Protein AF-A0A0A9X549-F1 (afdb_monomer_lite)

Secondary structure (DSSP, 8-state):
--TTS-----------TT--S-TTHHHHHHHHHHHHHHHHSS--SEEEEEEES--GGGHHHHIIIIIHHHHHHHHHH-TT---EEEEEEE--S-S----EEETTEEEPPPTTEEE-SSSS-TTS---EEE-S--SS--

Sequence (138 aa):
MNQSLTRWYSTIYRQSEGTELISGLETAVQRCLNNYFEVTGTYPNQLIIFRDGLGDGQLETCKEFEVKQIVRACMKVDLDYKPNRLFVVVQKRIQTRLFFENKDGLINPPPGSIMDHSITRRDKFDFFLVSKTFDRGL

pLDDT: mean 87.32, std 8.6, range [46.72, 95.69]

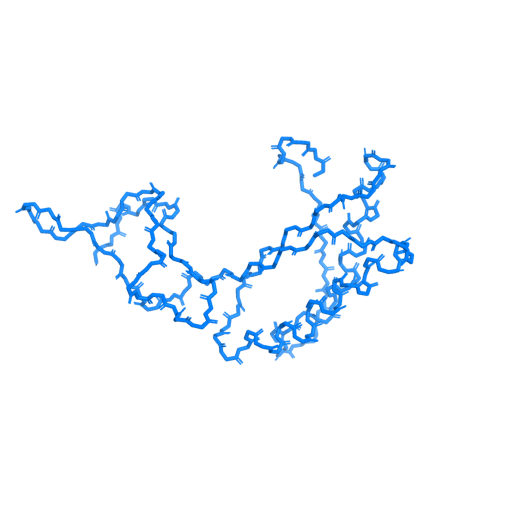Structure (mmCIF, N/CA/C/O backbone):
data_AF-A0A0A9X549-F1
#
_entry.id   AF-A0A0A9X549-F1
#
loop_
_atom_site.group_PDB
_atom_site.id
_atom_site.type_symbol
_atom_site.label_atom_id
_atom_site.label_alt_id
_atom_site.label_comp_id
_atom_site.label_asym_id
_atom_site.label_entity_id
_atom_site.label_seq_id
_atom_site.pdbx_PDB_ins_code
_atom_site.Cartn_x
_atom_site.Cartn_y
_atom_site.Cartn_z
_atom_site.occupancy
_atom_site.B_iso_or_equiv
_atom_site.auth_seq_id
_atom_site.auth_comp_id
_atom_site.auth_asym_id
_atom_site.auth_atom_id
_atom_site.pdbx_PDB_model_num
ATOM 1 N N . MET A 1 1 ? -9.704 12.331 1.653 1.00 66.50 1 MET A N 1
ATOM 2 C CA . MET A 1 1 ? -10.884 12.776 2.441 1.00 66.50 1 MET A CA 1
ATOM 3 C C . MET A 1 1 ? -12.003 13.388 1.595 1.00 66.50 1 MET A C 1
ATOM 5 O O . MET A 1 1 ? -12.992 13.852 2.138 1.00 66.50 1 MET A O 1
ATOM 9 N N . ASN A 1 2 ? -11.876 13.402 0.270 1.00 79.12 2 ASN A N 1
ATOM 10 C CA . ASN A 1 2 ? -12.873 13.916 -0.663 1.00 79.12 2 ASN A CA 1
ATOM 11 C C . ASN A 1 2 ? -12.832 13.072 -1.942 1.00 79.12 2 ASN A C 1
ATOM 13 O O . ASN A 1 2 ? -11.799 12.470 -2.237 1.00 79.12 2 ASN A O 1
ATOM 17 N N . GLN A 1 3 ? -13.931 13.035 -2.698 1.00 78.62 3 GLN A N 1
ATOM 18 C CA . GLN A 1 3 ? -14.049 12.187 -3.894 1.00 78.62 3 GLN A CA 1
ATOM 19 C C . GLN A 1 3 ? -13.006 12.510 -4.975 1.00 78.62 3 GLN A C 1
ATOM 21 O O . GLN A 1 3 ? -12.572 11.614 -5.686 1.00 78.62 3 GLN A O 1
ATOM 26 N N . SER A 1 4 ? -12.542 13.761 -5.057 1.00 87.12 4 SER A N 1
ATOM 27 C CA . SER A 1 4 ? -11.503 14.174 -6.008 1.00 87.12 4 SER A CA 1
ATOM 28 C C . SER A 1 4 ? -10.080 13.756 -5.613 1.00 87.12 4 SER A C 1
ATOM 30 O O . SER A 1 4 ? -9.144 14.079 -6.336 1.00 87.12 4 SER A O 1
ATOM 32 N N . LEU A 1 5 ? -9.889 13.093 -4.463 1.00 86.62 5 LEU A N 1
ATOM 33 C CA . LEU A 1 5 ? -8.585 12.627 -3.962 1.00 86.62 5 LEU A CA 1
ATOM 34 C C . LEU A 1 5 ? -7.520 13.736 -3.831 1.00 86.62 5 LEU A C 1
ATOM 36 O O . LEU A 1 5 ? -6.323 13.486 -3.942 1.00 86.62 5 LEU A O 1
ATOM 40 N N . THR A 1 6 ? -7.943 14.972 -3.554 1.00 89.94 6 THR A N 1
ATOM 41 C CA . THR A 1 6 ? -7.037 16.130 -3.428 1.00 89.94 6 THR A CA 1
ATOM 42 C C . THR A 1 6 ? -6.701 16.501 -1.981 1.00 89.94 6 THR A C 1
ATOM 44 O O . THR A 1 6 ? -5.808 17.314 -1.755 1.00 89.94 6 THR A O 1
ATOM 47 N N . ARG A 1 7 ? -7.391 15.924 -0.985 1.00 89.12 7 ARG A N 1
ATOM 48 C CA . ARG A 1 7 ? -7.165 16.194 0.447 1.00 89.12 7 ARG A CA 1
ATOM 49 C C . ARG A 1 7 ? -6.717 14.947 1.200 1.00 89.12 7 ARG A C 1
ATOM 51 O O . ARG A 1 7 ? -7.403 13.917 1.169 1.00 89.12 7 ARG A O 1
ATOM 58 N N . TRP A 1 8 ? -5.641 15.100 1.967 1.00 91.62 8 TRP A N 1
ATOM 59 C CA . TRP A 1 8 ? -4.966 14.024 2.689 1.00 91.62 8 TRP A CA 1
ATOM 60 C C . TRP A 1 8 ? -4.956 14.290 4.194 1.00 91.62 8 TRP A C 1
ATOM 62 O O . TRP A 1 8 ? -4.742 15.421 4.626 1.00 91.62 8 TRP A O 1
ATOM 72 N N . TYR A 1 9 ? -5.182 13.237 4.975 1.00 93.00 9 TYR A N 1
ATOM 73 C CA . TYR A 1 9 ? -4.878 13.208 6.402 1.00 93.00 9 TYR A CA 1
ATOM 74 C C . TYR A 1 9 ? -3.516 12.536 6.578 1.00 93.00 9 TYR A C 1
ATOM 76 O O . TYR A 1 9 ? -3.229 11.549 5.899 1.00 93.00 9 TYR A O 1
ATOM 84 N N . SER A 1 10 ? -2.679 13.073 7.463 1.00 93.00 10 SER A N 1
ATOM 85 C CA . SER A 1 10 ? -1.354 12.528 7.751 1.00 93.00 10 SER A CA 1
ATOM 86 C C . SER A 1 10 ? -1.221 12.257 9.240 1.00 93.00 10 SER A C 1
ATOM 88 O O . SER A 1 10 ? -1.668 13.045 10.073 1.00 93.00 10 SER A O 1
ATOM 90 N N . THR A 1 11 ? -0.592 11.137 9.576 1.00 90.88 11 THR A N 1
ATOM 91 C CA . THR A 1 11 ? -0.277 10.769 10.951 1.00 90.88 11 THR A CA 1
ATOM 92 C C . THR A 1 11 ? 1.122 10.180 11.003 1.00 90.88 11 THR A C 1
ATOM 94 O O . THR A 1 11 ? 1.580 9.546 10.053 1.00 90.88 11 THR A O 1
ATOM 97 N N . ILE A 1 12 ? 1.810 10.418 12.115 1.00 87.75 12 ILE A N 1
ATOM 98 C CA . ILE A 1 12 ? 3.176 9.960 12.344 1.00 87.75 12 ILE A CA 1
ATOM 99 C C . ILE A 1 12 ? 3.152 9.048 13.561 1.00 87.75 12 ILE A C 1
ATOM 101 O O . ILE A 1 12 ? 2.499 9.337 14.568 1.00 87.75 12 ILE A O 1
ATOM 105 N N . TYR A 1 13 ? 3.883 7.946 13.461 1.00 83.06 13 TYR A N 1
ATOM 106 C CA . TYR A 1 13 ? 4.127 7.042 14.567 1.00 83.06 13 TYR A CA 1
ATOM 107 C C . TYR A 1 13 ? 5.631 6.888 14.754 1.00 83.06 13 TYR A C 1
ATOM 109 O O . TYR A 1 13 ? 6.358 6.636 13.795 1.00 83.06 13 TYR A O 1
ATOM 117 N N . ARG A 1 14 ? 6.102 7.063 15.989 1.00 83.25 14 ARG A N 1
ATOM 118 C CA . ARG A 1 14 ? 7.512 6.872 16.321 1.00 83.25 14 ARG A CA 1
ATOM 119 C C . ARG A 1 14 ? 7.744 5.399 16.630 1.00 83.25 14 ARG A C 1
ATOM 121 O O . ARG A 1 14 ? 7.096 4.852 17.515 1.00 83.25 14 ARG A O 1
ATOM 128 N N . GLN A 1 15 ? 8.676 4.787 15.913 1.00 80.94 15 GLN A N 1
ATOM 129 C CA . GLN A 1 15 ? 9.081 3.399 16.117 1.00 80.94 15 GLN A CA 1
ATOM 130 C C . GLN A 1 15 ? 10.508 3.308 16.663 1.00 80.94 15 GLN A C 1
ATOM 132 O O . GLN A 1 15 ? 11.279 4.266 16.568 1.00 80.94 15 GLN A O 1
ATOM 137 N N . SER A 1 16 ? 10.834 2.154 17.239 1.00 77.69 16 SER A N 1
ATOM 138 C CA . SER A 1 16 ? 12.177 1.805 17.703 1.00 77.69 16 SER A CA 1
ATOM 139 C C . SER A 1 16 ? 13.159 1.735 16.529 1.00 77.69 16 SER A C 1
ATOM 141 O O . SER A 1 16 ? 12.790 1.315 15.429 1.00 77.69 16 SER A O 1
ATOM 143 N N . GLU A 1 17 ? 14.416 2.118 16.752 1.00 76.62 17 GLU A N 1
ATOM 144 C CA . GLU A 1 17 ? 15.458 2.043 15.720 1.00 76.62 17 GLU A CA 1
ATOM 145 C C . GLU A 1 17 ? 15.656 0.603 15.209 1.00 76.62 17 GLU A C 1
ATOM 147 O O . GLU A 1 17 ? 15.495 -0.364 15.953 1.00 76.62 17 GLU A O 1
ATOM 152 N N . GLY A 1 18 ? 15.979 0.458 13.918 1.00 68.06 18 GLY A N 1
ATOM 153 C CA . GLY A 1 18 ? 16.323 -0.832 13.302 1.00 68.06 18 GLY A CA 1
ATOM 154 C C . GLY A 1 18 ? 15.154 -1.737 12.887 1.00 68.06 18 GLY A C 1
ATOM 155 O O . GLY A 1 18 ? 15.400 -2.840 12.410 1.00 68.06 18 GLY A O 1
ATOM 156 N N . THR A 1 19 ? 13.894 -1.304 13.024 1.00 68.38 19 THR A N 1
ATOM 157 C CA . THR A 1 19 ? 12.727 -2.078 12.551 1.00 68.38 19 THR A CA 1
ATOM 158 C C . THR A 1 19 ? 12.166 -1.530 11.237 1.00 68.38 19 THR A C 1
ATOM 160 O O . THR A 1 19 ? 11.700 -0.398 11.173 1.00 68.38 19 THR A O 1
ATOM 163 N N . GLU A 1 20 ? 12.198 -2.332 10.168 1.00 68.50 20 GLU A N 1
ATOM 164 C CA . GLU A 1 20 ? 11.634 -1.955 8.854 1.00 68.50 20 GLU A CA 1
ATOM 165 C C . GLU A 1 20 ? 10.113 -2.187 8.760 1.00 68.50 20 GLU A C 1
ATOM 167 O O . GLU A 1 20 ? 9.435 -1.563 7.938 1.00 68.50 20 GLU A O 1
ATOM 172 N N . LEU A 1 21 ? 9.567 -3.051 9.626 1.00 74.75 21 LEU A N 1
ATOM 173 C CA . LEU A 1 21 ? 8.130 -3.301 9.759 1.00 74.75 21 LEU A CA 1
ATOM 174 C C . LEU A 1 21 ? 7.472 -2.248 10.645 1.00 74.75 21 LEU A C 1
ATOM 176 O O . LEU A 1 21 ? 7.923 -1.984 11.761 1.00 74.75 21 LEU A O 1
ATOM 180 N N . ILE A 1 22 ? 6.347 -1.711 10.182 1.00 78.00 22 ILE A N 1
ATOM 181 C CA . ILE A 1 22 ? 5.625 -0.671 10.912 1.00 78.00 22 ILE A CA 1
ATOM 182 C C . ILE A 1 22 ? 4.832 -1.317 12.055 1.00 78.00 22 ILE A C 1
ATOM 184 O O . ILE A 1 22 ? 3.836 -2.000 11.825 1.00 78.00 22 ILE A O 1
ATOM 188 N N . SER A 1 23 ? 5.240 -1.079 13.301 1.00 77.88 23 SER A N 1
ATOM 189 C CA . SER A 1 23 ? 4.543 -1.571 14.506 1.00 77.88 23 SER A CA 1
ATOM 190 C C . SER A 1 23 ? 3.361 -0.701 14.947 1.00 77.88 23 SER A C 1
ATOM 192 O O . SER A 1 23 ? 2.519 -1.147 15.721 1.00 77.88 23 SER A O 1
ATOM 194 N N . GLY A 1 24 ? 3.282 0.539 14.458 1.00 84.44 24 GLY A N 1
ATOM 195 C CA . GLY A 1 24 ? 2.198 1.478 14.761 1.00 84.44 24 GLY A CA 1
ATOM 196 C C . GLY A 1 24 ? 1.130 1.591 13.681 1.00 84.44 24 GLY A C 1
ATOM 197 O O . GLY A 1 24 ? 0.344 2.542 13.709 1.00 84.44 24 GLY A O 1
ATOM 198 N N . LEU A 1 25 ? 1.115 0.674 12.709 1.00 89.38 25 LEU A N 1
ATOM 199 C CA . LEU A 1 25 ? 0.234 0.774 11.549 1.00 89.38 25 LEU A CA 1
ATOM 200 C C . LEU A 1 25 ? -1.231 0.659 11.965 1.00 89.38 25 LEU A C 1
ATOM 202 O O . LEU A 1 25 ? -2.069 1.389 11.446 1.00 89.38 25 LEU A O 1
ATOM 206 N N . GLU A 1 26 ? -1.527 -0.194 12.945 1.00 92.19 26 GLU A N 1
ATOM 207 C CA . GLU A 1 26 ? -2.874 -0.340 13.499 1.00 92.19 26 GLU A CA 1
ATOM 208 C C . GLU A 1 26 ? -3.422 1.004 14.012 1.00 92.19 26 GLU A C 1
ATOM 210 O O . GLU A 1 26 ? -4.476 1.468 13.575 1.00 92.19 26 GLU A O 1
ATOM 215 N N . THR A 1 27 ? -2.662 1.676 14.880 1.00 91.94 27 THR A N 1
ATOM 216 C CA . THR A 1 27 ? -3.024 2.983 15.447 1.00 91.94 27 THR A CA 1
ATOM 217 C C . THR A 1 27 ? -3.135 4.057 14.368 1.00 91.94 27 THR A C 1
ATOM 219 O O . THR A 1 27 ? -4.055 4.876 14.397 1.00 91.94 27 THR A O 1
ATOM 222 N N . ALA A 1 28 ? -2.208 4.070 13.407 1.00 93.19 28 ALA A N 1
ATOM 223 C CA . ALA A 1 28 ? -2.219 5.034 12.313 1.00 93.19 28 ALA A CA 1
ATOM 224 C C . ALA A 1 28 ? -3.474 4.881 11.440 1.00 93.19 28 ALA A C 1
ATOM 226 O O . ALA A 1 28 ? -4.167 5.863 11.179 1.00 93.19 28 ALA A O 1
ATOM 227 N N . VAL A 1 29 ? -3.811 3.649 11.047 1.00 94.25 29 VAL A N 1
ATOM 228 C CA . VAL A 1 29 ? -5.001 3.352 10.238 1.00 94.25 29 VAL A CA 1
ATOM 229 C C . VAL A 1 29 ? -6.278 3.681 11.001 1.00 94.25 29 VAL A C 1
ATOM 231 O O . VAL A 1 29 ? -7.172 4.293 10.425 1.00 94.25 29 VAL A O 1
ATOM 234 N N . GLN A 1 30 ? -6.353 3.361 12.295 1.00 94.50 30 GLN A N 1
ATOM 235 C CA . GLN A 1 30 ? -7.508 3.711 13.122 1.00 94.50 30 GLN A CA 1
ATOM 236 C C . GLN A 1 30 ? -7.745 5.230 13.148 1.00 94.50 30 GLN A C 1
ATOM 238 O O . GLN A 1 30 ? -8.870 5.686 12.957 1.00 94.50 30 GLN A O 1
ATOM 243 N N . ARG A 1 31 ? -6.680 6.030 13.308 1.00 94.44 31 ARG A N 1
ATOM 244 C CA . ARG A 1 31 ? -6.768 7.500 13.241 1.00 94.44 31 ARG A CA 1
ATOM 245 C C . ARG A 1 31 ? -7.249 7.983 11.874 1.00 94.44 31 ARG A C 1
ATOM 247 O O . ARG A 1 31 ? -8.116 8.850 11.815 1.00 94.44 31 ARG A O 1
ATOM 254 N N . CYS A 1 32 ? -6.730 7.405 10.790 1.00 94.56 32 CYS A N 1
ATOM 255 C CA . CYS A 1 32 ? -7.169 7.728 9.432 1.00 94.56 32 CYS A CA 1
ATOM 256 C C . CYS A 1 32 ? -8.656 7.410 9.212 1.00 94.56 32 CYS A C 1
ATOM 258 O O . CYS A 1 32 ? -9.363 8.217 8.614 1.00 94.56 32 CYS A O 1
ATOM 260 N N . LEU A 1 33 ? -9.135 6.256 9.693 1.00 95.12 33 LEU A N 1
ATOM 261 C CA . LEU A 1 33 ? -10.536 5.839 9.575 1.00 95.12 33 LEU A CA 1
ATOM 262 C C . LEU A 1 33 ? -11.467 6.762 10.362 1.00 95.12 33 LEU A C 1
ATOM 264 O O . LEU A 1 33 ? -12.470 7.216 9.817 1.00 95.12 33 LEU A O 1
ATOM 268 N N . ASN A 1 34 ? -11.113 7.086 11.606 1.00 94.94 34 ASN A N 1
ATOM 269 C CA . ASN A 1 34 ? -11.895 8.004 12.432 1.00 94.94 34 ASN A CA 1
ATOM 270 C C . ASN A 1 34 ? -11.966 9.395 11.802 1.00 94.94 34 ASN A C 1
ATOM 272 O O . ASN A 1 34 ? -13.048 9.956 11.678 1.00 94.94 34 ASN A O 1
ATOM 276 N N . ASN A 1 35 ? -10.840 9.919 11.313 1.00 94.62 35 ASN A N 1
ATOM 277 C CA . ASN A 1 35 ? -10.839 11.225 10.666 1.00 94.62 35 ASN A CA 1
ATOM 278 C C . ASN A 1 35 ? -11.618 11.229 9.338 1.00 94.62 35 ASN A C 1
ATOM 280 O O . ASN A 1 35 ? -12.293 12.202 9.011 1.00 94.62 35 ASN A O 1
ATOM 284 N N . TYR A 1 36 ? -11.581 10.129 8.581 1.00 94.06 36 TYR A N 1
ATOM 285 C CA . TYR A 1 36 ? -12.429 9.977 7.400 1.00 94.06 36 TYR A CA 1
ATOM 286 C C . TYR A 1 36 ? -13.918 10.006 7.775 1.00 94.06 36 TYR A C 1
ATOM 288 O O . TYR A 1 36 ? -14.698 10.694 7.111 1.00 94.06 36 TYR A O 1
ATOM 296 N N . PHE A 1 37 ? -14.304 9.311 8.847 1.00 94.19 37 PHE A N 1
ATOM 297 C CA . PHE A 1 37 ? -15.673 9.303 9.359 1.00 94.19 37 PHE A CA 1
ATOM 298 C C . PHE A 1 37 ? -16.116 10.692 9.835 1.00 94.19 37 PHE A C 1
ATOM 300 O O . PHE A 1 37 ? -17.199 11.134 9.475 1.00 94.19 37 PHE A O 1
ATOM 307 N N . GLU A 1 38 ? -15.268 11.430 10.554 1.00 94.19 38 GLU A N 1
ATOM 308 C CA . GLU A 1 38 ? -15.555 12.810 10.981 1.00 94.19 38 GLU A CA 1
ATOM 309 C C . GLU A 1 38 ? -15.880 13.739 9.801 1.00 94.19 38 GLU A C 1
ATOM 311 O O . GLU A 1 38 ? -16.725 14.623 9.915 1.00 94.19 38 GLU A O 1
ATOM 316 N N . VAL A 1 39 ? -15.218 13.544 8.656 1.00 92.31 39 VAL A N 1
ATOM 317 C CA . VAL A 1 39 ? -15.388 14.401 7.473 1.00 92.31 39 VAL A CA 1
ATOM 318 C C . VAL A 1 39 ? -16.541 13.954 6.573 1.00 92.31 39 VAL A C 1
ATOM 320 O O . VAL A 1 39 ? -17.156 14.789 5.914 1.00 92.31 39 VAL A O 1
ATOM 323 N N . THR A 1 40 ? -16.818 12.651 6.499 1.00 91.81 40 THR A N 1
ATOM 324 C CA . THR A 1 40 ? -17.755 12.079 5.510 1.00 91.81 40 THR A CA 1
ATOM 325 C C . THR A 1 40 ? -19.009 11.453 6.120 1.00 91.81 40 THR A C 1
ATOM 327 O O . THR A 1 40 ? -19.944 11.139 5.387 1.00 91.81 40 THR A O 1
ATOM 330 N N . GLY A 1 41 ? -19.036 11.246 7.437 1.00 93.44 41 GLY A N 1
ATOM 331 C CA . GLY A 1 41 ? -20.111 10.581 8.176 1.00 93.44 41 GLY A CA 1
ATOM 332 C C . GLY A 1 41 ? -20.181 9.061 7.995 1.00 93.44 41 GLY A C 1
ATOM 333 O O . GLY A 1 41 ? -21.098 8.436 8.517 1.00 93.44 41 GLY A O 1
ATOM 334 N N . THR A 1 42 ? -19.259 8.452 7.241 1.00 93.50 42 THR A N 1
ATOM 335 C CA . THR A 1 42 ? -19.255 7.007 6.955 1.00 93.50 42 THR A CA 1
ATOM 336 C C . THR A 1 42 ? -17.830 6.462 6.885 1.00 93.50 42 THR A C 1
ATOM 338 O O . THR A 1 42 ? -16.880 7.214 6.680 1.00 93.50 42 THR A O 1
ATOM 341 N N . TYR A 1 43 ? -17.655 5.150 7.067 1.00 94.62 43 TYR A N 1
ATOM 342 C CA . TYR A 1 43 ? -16.372 4.489 6.814 1.00 94.62 43 TYR A CA 1
ATOM 343 C C . TYR A 1 43 ? -16.238 4.102 5.331 1.00 94.62 43 TYR A C 1
ATOM 345 O O . TYR A 1 43 ? -17.241 3.811 4.677 1.00 94.62 43 TYR A O 1
ATOM 353 N N . PRO A 1 44 ? -15.018 4.088 4.766 1.00 93.75 44 PRO A N 1
ATOM 354 C CA . PRO A 1 44 ? -14.830 3.793 3.350 1.00 93.75 44 PRO A CA 1
ATOM 355 C C . PRO A 1 44 ? -15.069 2.309 3.028 1.00 93.75 44 PRO A C 1
ATOM 357 O O . PRO A 1 44 ? -14.536 1.420 3.678 1.00 93.75 44 PRO A O 1
ATOM 360 N N . ASN A 1 45 ? -15.780 2.014 1.939 1.00 93.62 45 ASN A N 1
ATOM 361 C CA . ASN A 1 45 ? -16.027 0.625 1.512 1.00 93.62 45 ASN A CA 1
ATOM 362 C C . ASN A 1 45 ? -14.774 -0.092 0.975 1.00 93.62 45 ASN A C 1
ATOM 364 O O . ASN A 1 45 ? -14.733 -1.324 0.917 1.00 93.62 45 ASN A O 1
ATOM 368 N N . GLN A 1 46 ? -13.759 0.668 0.553 1.00 94.06 46 GLN A N 1
ATOM 369 C CA . GLN A 1 46 ? -12.518 0.146 -0.008 1.00 94.06 46 GLN A CA 1
ATOM 370 C C . GLN A 1 46 ? -11.306 0.876 0.574 1.00 94.06 46 GLN A C 1
ATOM 372 O O . GLN A 1 46 ? -11.257 2.104 0.614 1.00 94.06 46 GLN A O 1
ATOM 377 N N . LEU A 1 47 ? -10.302 0.102 0.977 1.00 94.94 47 LEU A N 1
ATOM 378 C CA . LEU A 1 47 ? -9.006 0.571 1.444 1.00 94.94 47 LEU A CA 1
ATOM 379 C C . LEU A 1 47 ? -7.931 0.156 0.441 1.00 94.94 47 LEU A C 1
ATOM 381 O O . LEU A 1 47 ? -7.701 -1.034 0.230 1.00 94.94 47 LEU A O 1
ATOM 385 N N . ILE A 1 48 ? -7.261 1.139 -0.159 1.00 94.56 48 ILE A N 1
ATOM 386 C CA . ILE A 1 48 ? -6.110 0.928 -1.042 1.00 94.56 48 ILE A CA 1
ATOM 387 C C . ILE A 1 48 ? -4.876 1.471 -0.330 1.00 94.56 48 ILE A C 1
ATOM 389 O O . ILE A 1 48 ? -4.824 2.652 0.014 1.00 94.56 48 ILE A O 1
ATOM 393 N N . ILE A 1 49 ? -3.897 0.605 -0.090 1.00 94.25 49 ILE A N 1
ATOM 394 C CA . ILE A 1 49 ? -2.678 0.925 0.647 1.00 94.25 49 ILE A CA 1
ATOM 395 C C . ILE A 1 49 ? -1.492 0.806 -0.301 1.00 94.25 49 ILE A C 1
ATOM 397 O O . ILE A 1 49 ? -1.255 -0.264 -0.853 1.00 94.25 49 ILE A O 1
ATOM 401 N N . PHE A 1 50 ? -0.732 1.890 -0.449 1.00 92.81 50 PHE A N 1
ATOM 402 C CA . PHE A 1 50 ? 0.546 1.893 -1.157 1.00 92.81 50 PHE A CA 1
ATOM 403 C C . PHE A 1 50 ? 1.687 1.897 -0.139 1.00 92.81 50 PHE A C 1
ATOM 405 O O . PHE A 1 50 ? 1.860 2.870 0.596 1.00 92.81 50 PHE A O 1
ATOM 412 N N . ARG A 1 51 ? 2.463 0.812 -0.086 1.00 91.62 51 ARG A N 1
ATOM 413 C CA . ARG A 1 51 ? 3.581 0.631 0.845 1.00 91.62 51 ARG A CA 1
ATOM 414 C C . ARG A 1 51 ? 4.910 0.759 0.111 1.00 91.62 51 ARG A C 1
ATOM 416 O O . ARG A 1 51 ? 5.281 -0.120 -0.656 1.00 91.62 51 ARG A O 1
ATOM 423 N N . ASP A 1 52 ? 5.629 1.846 0.362 1.00 89.56 52 ASP A N 1
ATOM 424 C CA . ASP A 1 52 ? 6.984 2.078 -0.162 1.00 89.56 52 ASP A CA 1
ATOM 425 C C . ASP A 1 52 ? 8.042 1.583 0.829 1.00 89.56 52 ASP A C 1
ATOM 427 O O . ASP A 1 52 ? 7.802 1.647 2.030 1.00 89.56 52 ASP A O 1
ATOM 431 N N . GLY A 1 53 ? 9.212 1.151 0.356 1.00 80.56 53 GLY A N 1
ATOM 432 C CA . GLY A 1 53 ? 10.375 0.860 1.206 1.00 80.56 53 GLY A CA 1
ATOM 433 C C . GLY A 1 53 ? 10.444 -0.554 1.791 1.00 80.56 53 GLY A C 1
ATOM 434 O O . GLY A 1 53 ? 10.915 -0.707 2.912 1.00 80.56 53 GLY A O 1
ATOM 435 N N . LEU A 1 54 ? 9.974 -1.571 1.060 1.00 82.50 54 LEU A N 1
ATOM 436 C CA . LEU A 1 54 ? 10.190 -2.982 1.406 1.00 82.50 54 LEU A CA 1
ATOM 437 C C . LEU A 1 54 ? 11.088 -3.677 0.382 1.00 82.50 54 LEU A C 1
ATOM 439 O O . LEU A 1 54 ? 10.879 -3.555 -0.830 1.00 82.50 54 LEU A O 1
ATOM 443 N N . GLY A 1 55 ? 12.054 -4.450 0.880 1.00 80.06 55 GLY A N 1
ATOM 444 C CA . GLY A 1 55 ? 12.818 -5.391 0.065 1.00 80.06 55 GLY A CA 1
ATOM 445 C C . GLY A 1 55 ? 12.026 -6.668 -0.239 1.00 80.06 55 GLY A C 1
ATOM 446 O O . GLY A 1 55 ? 11.057 -7.003 0.443 1.00 80.06 55 GLY A O 1
ATOM 447 N N . ASP A 1 56 ? 12.464 -7.426 -1.243 1.00 77.81 56 ASP A N 1
ATOM 448 C CA . ASP A 1 56 ? 11.781 -8.658 -1.667 1.00 77.81 56 ASP A CA 1
ATOM 449 C C . ASP A 1 56 ? 11.683 -9.726 -0.577 1.00 77.81 56 ASP A C 1
ATOM 451 O O . ASP A 1 56 ? 10.649 -10.382 -0.442 1.00 77.81 56 ASP A O 1
ATOM 455 N N . GLY A 1 57 ? 12.734 -9.864 0.234 1.00 80.56 57 GLY A N 1
ATOM 456 C CA . GLY A 1 57 ? 12.780 -10.821 1.342 1.00 80.56 57 GLY A CA 1
ATOM 457 C C . GLY A 1 57 ? 11.808 -10.508 2.484 1.00 80.56 57 GLY A C 1
ATOM 458 O O . GLY A 1 57 ? 11.668 -11.313 3.395 1.00 80.56 57 GLY A O 1
ATOM 459 N N . GLN A 1 58 ? 11.134 -9.355 2.449 1.00 82.25 58 GLN A N 1
ATOM 460 C CA . GLN A 1 58 ? 10.264 -8.882 3.527 1.00 82.25 58 GLN A CA 1
ATOM 461 C C . GLN A 1 58 ? 8.786 -8.867 3.151 1.00 82.25 58 GLN A C 1
ATOM 463 O O . GLN A 1 58 ? 7.951 -8.531 3.990 1.00 82.25 58 GLN A O 1
ATOM 468 N N . LEU A 1 59 ? 8.452 -9.215 1.904 1.00 83.94 59 LEU A N 1
ATOM 469 C CA . LEU A 1 59 ? 7.076 -9.194 1.407 1.00 83.94 59 LEU A CA 1
ATOM 470 C C . LEU A 1 59 ? 6.156 -10.074 2.258 1.00 83.94 59 LEU A C 1
ATOM 472 O O . LEU A 1 59 ? 5.083 -9.629 2.669 1.00 83.94 59 LEU A O 1
ATOM 476 N N . GLU A 1 60 ? 6.604 -11.285 2.588 1.00 85.12 60 GLU A N 1
ATOM 477 C CA . GLU A 1 60 ? 5.775 -12.228 3.338 1.00 85.12 60 GLU A CA 1
ATOM 478 C C . GLU A 1 60 ? 5.640 -11.823 4.806 1.00 85.12 60 GLU A C 1
ATOM 480 O O . GLU A 1 60 ? 4.537 -11.827 5.349 1.00 85.12 60 GLU A O 1
ATOM 485 N N . THR A 1 61 ? 6.712 -11.319 5.418 1.00 84.81 61 THR A N 1
ATOM 486 C CA . THR A 1 61 ? 6.659 -10.772 6.779 1.00 84.81 61 THR A CA 1
ATOM 487 C C . THR A 1 61 ? 5.767 -9.530 6.865 1.00 84.81 61 THR A C 1
ATOM 489 O O . THR A 1 61 ? 4.995 -9.380 7.811 1.00 84.81 61 THR A O 1
ATOM 492 N N . CYS A 1 62 ? 5.810 -8.648 5.861 1.00 86.38 62 CYS A N 1
ATOM 493 C CA . CYS A 1 62 ? 4.908 -7.501 5.760 1.00 86.38 62 CYS A CA 1
ATOM 494 C C . CYS A 1 62 ? 3.447 -7.960 5.679 1.00 86.38 62 CYS A C 1
ATOM 496 O O . CYS A 1 62 ? 2.604 -7.483 6.440 1.00 86.38 62 CYS A O 1
ATOM 498 N N . LYS A 1 63 ? 3.142 -8.938 4.824 1.00 85.88 63 LYS A N 1
ATOM 499 C CA . LYS A 1 63 ? 1.798 -9.515 4.721 1.00 85.88 63 LYS A CA 1
ATOM 500 C C . LYS A 1 63 ? 1.334 -10.119 6.046 1.00 85.88 63 LYS A C 1
ATOM 502 O O . LYS A 1 63 ? 0.204 -9.887 6.470 1.00 85.88 63 LYS A O 1
ATOM 507 N N . GLU A 1 64 ? 2.188 -10.861 6.738 1.00 86.88 64 GLU A N 1
ATOM 508 C CA . GLU A 1 64 ? 1.819 -11.487 8.006 1.00 86.88 64 GLU A CA 1
ATOM 509 C C . GLU A 1 64 ? 1.677 -10.507 9.171 1.00 86.88 64 GLU A C 1
ATOM 511 O O . GLU A 1 64 ? 0.935 -10.810 10.109 1.00 86.88 64 GLU A O 1
ATOM 516 N N . PHE A 1 65 ? 2.350 -9.357 9.126 1.00 89.50 65 PHE A N 1
ATOM 517 C CA . PHE A 1 65 ? 2.392 -8.406 10.235 1.00 89.50 65 PHE A CA 1
ATOM 518 C C . PHE A 1 65 ? 1.588 -7.125 9.969 1.00 89.50 65 PHE A C 1
ATOM 520 O O . PHE A 1 65 ? 0.686 -6.788 10.736 1.00 89.50 65 PHE A O 1
ATOM 527 N N . GLU A 1 66 ? 1.866 -6.414 8.876 1.00 90.62 66 GLU A N 1
ATOM 528 C CA . GLU A 1 66 ? 1.239 -5.129 8.543 1.00 90.62 66 GLU A CA 1
ATOM 529 C C . GLU A 1 66 ? -0.215 -5.309 8.083 1.00 90.62 66 GLU A C 1
ATOM 531 O O . GLU A 1 66 ? -1.111 -4.618 8.571 1.00 90.62 66 GLU A O 1
ATOM 536 N N . VAL A 1 67 ? -0.503 -6.289 7.217 1.00 91.38 67 VAL A N 1
ATOM 537 C CA . VAL A 1 67 ? -1.888 -6.513 6.751 1.00 91.38 67 VAL A CA 1
ATOM 538 C C . VAL A 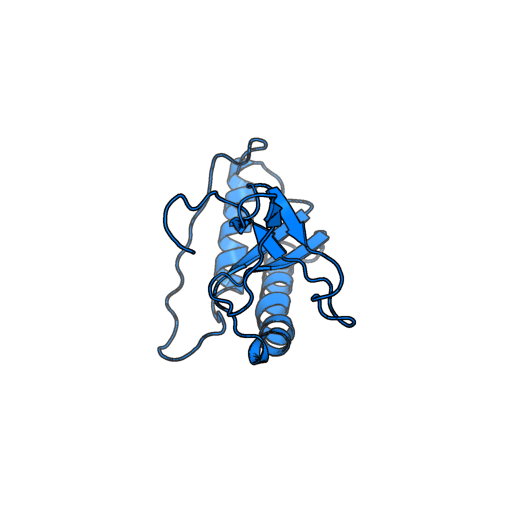1 67 ? -2.793 -6.945 7.907 1.00 91.38 67 VAL A C 1
ATOM 540 O O . VAL A 1 67 ? -3.933 -6.484 8.002 1.00 91.38 67 VAL A O 1
ATOM 543 N N . LYS A 1 68 ? -2.289 -7.761 8.844 1.00 91.94 68 LYS A N 1
ATOM 544 C CA . LYS A 1 68 ? -3.048 -8.131 10.052 1.00 91.94 68 LYS A CA 1
ATOM 545 C C . LYS A 1 68 ? -3.345 -6.921 10.939 1.00 91.94 68 LYS A C 1
ATOM 547 O O . LYS A 1 68 ? -4.449 -6.831 11.470 1.00 91.94 68 LYS A O 1
ATOM 552 N N . GLN A 1 69 ? -2.411 -5.979 11.071 1.00 93.56 69 GLN A N 1
ATOM 553 C CA . GLN A 1 69 ? -2.652 -4.726 11.796 1.00 93.56 69 GLN A CA 1
ATOM 554 C C . GLN A 1 69 ? -3.746 -3.873 11.141 1.00 93.56 69 GLN A C 1
ATOM 556 O O . GLN A 1 69 ? -4.598 -3.342 11.846 1.00 93.56 69 GLN A O 1
ATOM 561 N N . ILE A 1 70 ? -3.784 -3.789 9.806 1.00 94.06 70 ILE A N 1
ATOM 562 C CA . ILE A 1 70 ? -4.858 -3.080 9.085 1.00 94.06 70 ILE A CA 1
ATOM 563 C C . ILE A 1 70 ? -6.222 -3.715 9.390 1.00 94.06 70 ILE A C 1
ATOM 565 O O . ILE A 1 70 ? -7.191 -3.007 9.662 1.00 94.06 70 ILE A O 1
ATOM 569 N N . VAL A 1 71 ? -6.301 -5.050 9.380 1.00 93.56 71 VAL A N 1
ATOM 570 C CA . VAL A 1 71 ? -7.538 -5.778 9.708 1.00 93.56 71 VAL A CA 1
ATOM 571 C C . VAL A 1 71 ? -7.972 -5.509 11.150 1.00 93.56 71 VAL A C 1
ATOM 573 O O . VAL A 1 71 ? -9.141 -5.213 11.386 1.00 93.56 71 VAL A O 1
ATOM 576 N N . ARG A 1 72 ? -7.038 -5.543 12.108 1.00 94.12 72 ARG A N 1
ATOM 577 C CA . ARG A 1 72 ? -7.317 -5.218 13.517 1.00 94.12 72 ARG A CA 1
ATOM 578 C C . ARG A 1 72 ? -7.797 -3.781 13.698 1.00 94.12 72 ARG A C 1
ATOM 580 O O . ARG A 1 72 ? -8.735 -3.556 14.454 1.00 94.12 72 ARG A O 1
ATOM 587 N N . ALA A 1 73 ? -7.213 -2.825 12.976 1.00 94.88 73 ALA A N 1
ATOM 588 C CA . ALA A 1 73 ? -7.651 -1.432 13.009 1.00 94.88 73 ALA A CA 1
ATOM 589 C C . ALA A 1 73 ? -9.098 -1.271 12.518 1.00 94.88 73 ALA A C 1
ATOM 591 O O . ALA A 1 73 ? -9.854 -0.508 13.113 1.00 94.88 73 ALA A O 1
ATOM 592 N N . CYS A 1 74 ? -9.496 -2.021 11.482 1.00 95.56 74 CYS A N 1
ATOM 593 C CA . CYS A 1 74 ? -10.882 -2.044 11.007 1.00 95.56 74 CYS A CA 1
ATOM 594 C C . CYS A 1 74 ? -11.829 -2.609 12.079 1.00 95.56 74 CYS A C 1
ATOM 596 O O . CYS A 1 74 ? -12.820 -1.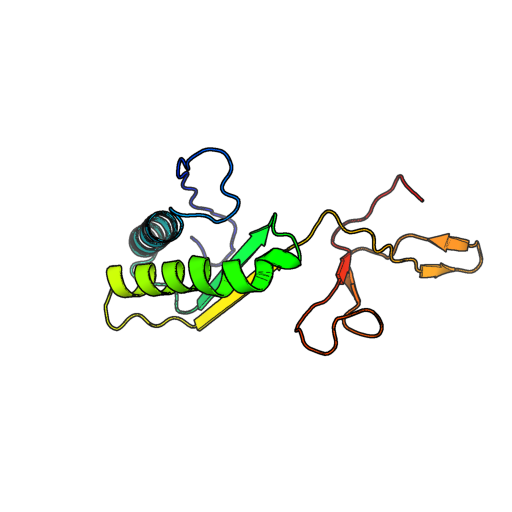972 12.407 1.00 95.56 74 CYS A O 1
ATOM 598 N N . MET A 1 75 ? -11.479 -3.741 12.699 1.00 94.62 75 MET A N 1
ATOM 599 C CA . MET A 1 75 ? -12.293 -4.348 13.768 1.00 94.62 75 MET A CA 1
ATOM 600 C C . MET A 1 75 ? -12.411 -3.466 15.020 1.00 94.62 75 MET A C 1
ATOM 602 O O . MET A 1 75 ? -13.376 -3.582 15.769 1.00 94.62 75 MET A O 1
ATOM 606 N N . LYS A 1 76 ? -11.421 -2.601 15.274 1.00 94.06 76 LYS A N 1
ATOM 607 C CA . LYS A 1 76 ? -11.428 -1.656 16.399 1.00 94.06 76 LYS A CA 1
ATOM 608 C C . LYS A 1 76 ? -12.348 -0.457 16.195 1.00 94.06 76 LYS A C 1
ATOM 610 O O . LYS A 1 76 ? -12.718 0.156 17.193 1.00 94.06 76 LYS A O 1
ATOM 615 N N . VAL A 1 77 ? -12.647 -0.080 14.950 1.00 93.56 77 VAL A N 1
ATOM 616 C CA . VAL A 1 77 ? -13.626 0.986 14.690 1.00 93.56 77 VAL A CA 1
ATOM 617 C C . VAL A 1 77 ? -15.047 0.435 14.717 1.00 93.56 77 VAL A C 1
ATOM 619 O O . VAL A 1 77 ? -15.921 1.064 15.299 1.00 93.56 77 VAL A O 1
ATOM 622 N N . ASP A 1 78 ? -15.251 -0.760 14.162 1.00 92.19 78 ASP A N 1
ATOM 623 C CA . ASP A 1 78 ? -16.519 -1.485 14.182 1.00 92.19 78 ASP A CA 1
ATOM 624 C C . ASP A 1 78 ? -16.246 -2.977 13.898 1.00 92.19 78 ASP A C 1
ATOM 626 O O . ASP A 1 78 ? -15.499 -3.324 12.980 1.00 92.19 78 ASP A O 1
ATOM 630 N N . LEU A 1 79 ? -16.840 -3.872 14.694 1.00 91.56 79 LEU A N 1
ATOM 631 C CA . LEU A 1 79 ? -16.661 -5.324 14.576 1.00 91.56 79 LEU A CA 1
ATOM 632 C C . LEU A 1 79 ? -17.172 -5.876 13.235 1.00 91.56 79 LEU A C 1
ATOM 634 O O . LEU A 1 79 ? -16.612 -6.853 12.720 1.00 91.56 79 LEU A O 1
ATOM 638 N N . ASP A 1 80 ? -18.188 -5.241 12.653 1.00 93.56 80 ASP A N 1
ATOM 639 C CA . ASP A 1 80 ? -18.789 -5.652 11.383 1.00 93.56 80 ASP A CA 1
ATOM 640 C C . ASP A 1 80 ? -18.161 -4.954 10.169 1.00 93.56 80 ASP A C 1
ATOM 642 O O . ASP A 1 80 ? -18.404 -5.337 9.019 1.00 93.56 80 ASP A O 1
ATOM 646 N N . TYR A 1 81 ? -17.265 -3.990 10.394 1.00 94.94 81 TYR A N 1
ATOM 647 C CA . TYR A 1 81 ? -16.601 -3.260 9.324 1.00 94.94 81 TYR A CA 1
ATOM 648 C C . TYR A 1 81 ? -15.514 -4.099 8.638 1.00 94.94 81 TYR A C 1
ATOM 650 O O . TYR A 1 81 ? -14.370 -4.237 9.085 1.00 94.94 81 TYR A O 1
ATOM 658 N N . LYS A 1 82 ? -15.884 -4.660 7.483 1.00 93.62 82 LYS A N 1
ATOM 659 C CA . LYS A 1 82 ? -15.033 -5.515 6.644 1.00 93.62 82 LYS A CA 1
ATOM 660 C C . LYS A 1 82 ? -14.898 -4.926 5.233 1.00 93.62 82 LYS A C 1
ATOM 662 O O . LYS A 1 82 ? -15.452 -5.488 4.292 1.00 93.62 82 LYS A O 1
ATOM 667 N N . PRO A 1 83 ? -14.148 -3.822 5.055 1.00 95.69 83 PRO A N 1
ATOM 668 C CA . PRO A 1 83 ? -13.991 -3.193 3.747 1.00 95.69 83 PRO A CA 1
ATOM 669 C C . PRO A 1 83 ? -13.201 -4.088 2.788 1.00 95.69 83 PRO A C 1
ATOM 671 O O . PRO A 1 83 ? -12.383 -4.913 3.215 1.00 95.69 83 PRO A O 1
ATOM 674 N N . ASN A 1 84 ? -13.373 -3.860 1.487 1.00 95.25 84 ASN A N 1
ATOM 675 C CA . ASN A 1 84 ? -12.470 -4.404 0.478 1.00 95.25 84 ASN A CA 1
ATOM 676 C C . ASN A 1 84 ? -11.072 -3.809 0.678 1.00 95.25 84 ASN A C 1
ATOM 678 O O . ASN A 1 84 ? -10.932 -2.613 0.920 1.00 95.25 84 ASN A O 1
ATOM 682 N N . ARG A 1 85 ? -10.021 -4.626 0.587 1.00 93.25 85 ARG A N 1
ATOM 683 C CA . ARG A 1 85 ? -8.641 -4.195 0.855 1.00 93.25 85 ARG A CA 1
ATOM 684 C C . ARG A 1 85 ? -7.736 -4.569 -0.307 1.00 93.25 85 ARG A C 1
ATOM 686 O O . ARG A 1 85 ? -7.711 -5.728 -0.709 1.00 93.25 85 ARG A O 1
ATOM 693 N N . LEU A 1 86 ? -6.968 -3.602 -0.793 1.00 93.31 86 LEU A N 1
ATOM 694 C CA . LEU A 1 86 ? -5.898 -3.798 -1.762 1.00 93.31 86 LEU A CA 1
ATOM 695 C C . LEU A 1 8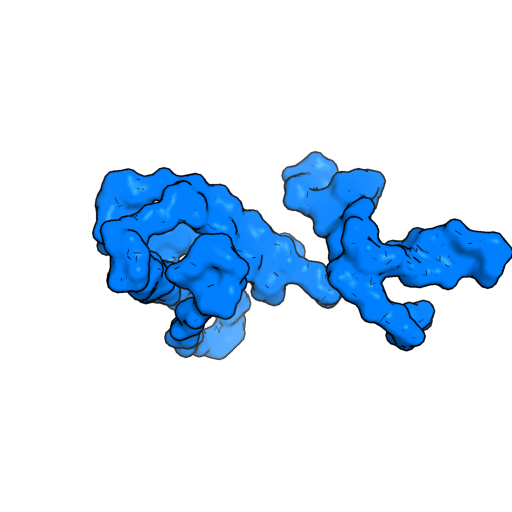6 ? -4.597 -3.258 -1.168 1.00 93.31 86 LEU A C 1
ATOM 697 O O . LEU A 1 86 ? -4.518 -2.087 -0.800 1.00 93.31 86 LEU A O 1
ATOM 701 N N . PHE A 1 87 ? -3.586 -4.115 -1.070 1.00 92.06 87 PHE A N 1
ATOM 702 C CA . PHE A 1 87 ? -2.268 -3.754 -0.561 1.00 92.06 87 PHE A CA 1
ATOM 703 C C . PHE A 1 87 ? -1.256 -3.847 -1.700 1.00 92.06 87 PHE A C 1
ATOM 705 O O . PHE A 1 87 ? -1.028 -4.927 -2.239 1.00 92.06 87 PHE A O 1
ATOM 712 N N . VAL A 1 88 ? -0.676 -2.710 -2.075 1.00 92.56 88 VAL A N 1
ATOM 713 C CA . VAL A 1 88 ? 0.267 -2.573 -3.185 1.00 92.56 88 VAL A CA 1
ATOM 714 C C . VAL A 1 88 ? 1.623 -2.185 -2.620 1.00 92.56 88 VAL A C 1
ATOM 716 O O . VAL A 1 88 ? 1.781 -1.105 -2.049 1.00 92.56 88 VAL A O 1
ATOM 719 N N . VAL A 1 89 ? 2.617 -3.053 -2.790 1.00 91.31 89 VAL A N 1
ATOM 720 C CA . VAL A 1 89 ? 4.006 -2.725 -2.454 1.00 91.31 89 VAL A CA 1
ATOM 721 C C . VAL A 1 89 ? 4.635 -1.994 -3.634 1.00 91.31 89 VAL A C 1
ATOM 723 O O . VAL A 1 89 ? 4.562 -2.454 -4.769 1.00 91.31 89 VAL A O 1
ATOM 726 N N . VAL A 1 90 ? 5.245 -0.844 -3.366 1.00 91.62 90 VAL A N 1
ATOM 727 C CA . VAL A 1 90 ? 5.893 0.005 -4.366 1.00 91.62 90 VAL A CA 1
ATOM 728 C C . VAL A 1 90 ? 7.400 -0.053 -4.148 1.00 91.62 90 VAL A C 1
ATOM 730 O O . VAL A 1 90 ? 7.901 0.386 -3.116 1.00 91.62 90 VAL A O 1
ATOM 733 N N . GLN A 1 91 ? 8.134 -0.562 -5.136 1.00 89.00 91 GLN A N 1
ATOM 734 C CA . GLN A 1 91 ? 9.596 -0.618 -5.118 1.00 89.00 91 GLN A CA 1
ATOM 735 C C . GLN A 1 91 ? 10.166 0.380 -6.130 1.00 89.00 91 GLN A C 1
ATOM 737 O O . GLN A 1 91 ? 10.074 0.185 -7.337 1.00 89.00 91 GLN A O 1
ATOM 742 N N . LYS A 1 92 ? 10.755 1.477 -5.638 1.00 86.69 92 LYS A N 1
ATOM 743 C CA . LYS A 1 92 ? 11.306 2.547 -6.498 1.00 86.69 92 LYS A CA 1
ATOM 744 C C . LYS A 1 92 ? 12.795 2.392 -6.813 1.00 86.69 92 LYS A C 1
ATOM 746 O O . LYS A 1 92 ? 13.279 2.980 -7.773 1.00 86.69 92 LYS A O 1
ATOM 751 N N . ARG A 1 93 ? 13.540 1.658 -5.98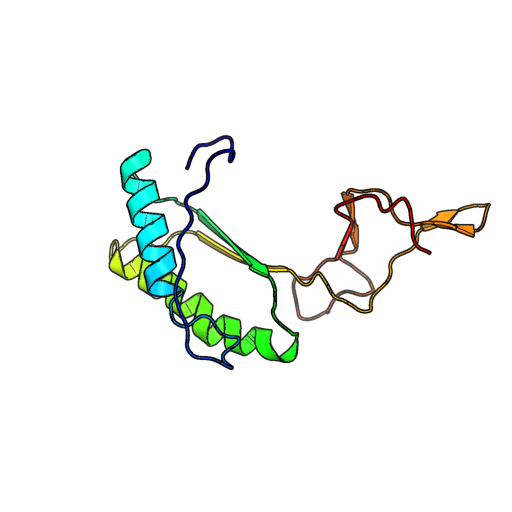1 1.00 83.50 93 ARG A N 1
ATOM 752 C CA . ARG A 1 93 ? 14.997 1.474 -6.098 1.00 83.50 93 ARG A CA 1
ATOM 753 C C . ARG A 1 93 ? 15.297 0.042 -6.522 1.00 83.50 93 ARG A C 1
ATOM 755 O O . ARG A 1 93 ? 15.673 -0.783 -5.699 1.00 83.50 93 ARG A O 1
ATOM 762 N N . ILE A 1 94 ? 15.075 -0.237 -7.800 1.00 84.62 94 ILE A N 1
ATOM 763 C CA . ILE A 1 94 ? 15.248 -1.562 -8.402 1.00 84.62 94 ILE A CA 1
ATOM 764 C C . ILE A 1 94 ? 16.396 -1.542 -9.412 1.00 84.62 94 ILE A C 1
ATOM 766 O O . ILE A 1 94 ? 16.734 -0.493 -9.957 1.00 84.62 94 ILE A O 1
ATOM 770 N N . GLN A 1 95 ? 17.001 -2.705 -9.654 1.00 85.31 95 GLN A N 1
ATOM 771 C CA . GLN A 1 95 ? 18.077 -2.853 -10.642 1.00 85.31 95 GLN A CA 1
ATOM 772 C C . GLN A 1 95 ? 17.548 -2.971 -12.078 1.00 85.31 95 GLN A C 1
ATOM 774 O O . GLN A 1 95 ? 18.273 -2.667 -13.023 1.00 85.31 95 GLN A O 1
ATOM 779 N N . THR A 1 96 ? 16.290 -3.385 -12.249 1.00 88.00 96 THR A N 1
ATOM 780 C CA . THR A 1 96 ? 15.649 -3.530 -13.558 1.00 88.00 96 THR A CA 1
ATOM 781 C C . THR A 1 96 ? 15.580 -2.190 -14.284 1.00 88.00 96 THR A C 1
ATOM 783 O O . THR A 1 96 ? 15.032 -1.220 -13.758 1.00 88.00 96 THR A O 1
ATOM 786 N N . ARG A 1 97 ? 16.094 -2.148 -15.517 1.00 88.00 97 ARG A N 1
ATOM 787 C CA . ARG A 1 97 ? 15.951 -1.009 -16.430 1.00 88.00 97 ARG A CA 1
ATOM 788 C C . ARG A 1 97 ? 15.135 -1.423 -17.647 1.00 88.00 97 ARG A C 1
ATOM 790 O O . ARG A 1 97 ? 15.348 -2.501 -18.193 1.00 88.00 97 ARG A O 1
ATOM 797 N N . LEU A 1 98 ? 14.200 -0.564 -18.039 1.00 88.69 98 LEU A N 1
ATOM 798 C CA . LEU A 1 98 ? 13.344 -0.740 -19.209 1.00 88.69 98 LEU A CA 1
ATOM 799 C C . LEU A 1 98 ? 13.761 0.267 -20.272 1.00 88.69 98 LEU A C 1
ATOM 801 O O . LEU A 1 98 ? 13.967 1.435 -19.948 1.00 88.69 98 LEU A O 1
ATOM 805 N N . PHE A 1 99 ? 13.831 -0.178 -21.522 1.00 89.75 99 PHE A N 1
ATOM 806 C CA . PHE A 1 99 ? 14.181 0.653 -22.668 1.00 89.75 99 PHE A CA 1
ATOM 807 C C . PHE A 1 99 ? 13.237 0.349 -23.830 1.00 89.75 99 PHE A C 1
ATOM 809 O O . PHE A 1 99 ? 12.819 -0.795 -24.005 1.00 89.75 99 PHE A O 1
ATOM 816 N N . PHE A 1 100 ? 12.916 1.371 -24.621 1.00 88.19 100 PHE A N 1
ATOM 817 C CA . PHE A 1 100 ? 12.325 1.210 -25.946 1.00 88.19 100 PHE A CA 1
ATOM 818 C C . PHE A 1 100 ? 13.433 1.288 -26.992 1.00 88.19 100 PHE A C 1
ATOM 820 O O . PHE A 1 100 ? 14.320 2.135 -26.900 1.00 88.19 100 PHE A O 1
ATOM 827 N N . GLU A 1 101 ? 13.366 0.423 -27.996 1.00 89.00 101 GLU A N 1
ATOM 828 C CA . GLU A 1 101 ? 14.245 0.496 -29.157 1.00 89.00 101 GLU A CA 1
ATOM 829 C C . GLU A 1 101 ? 13.616 1.405 -30.217 1.00 89.00 101 GLU A C 1
ATOM 831 O O . GLU A 1 101 ? 12.459 1.224 -30.607 1.00 89.00 101 GLU A O 1
ATOM 836 N N . ASN A 1 102 ? 14.369 2.408 -30.668 1.00 85.56 102 ASN A N 1
ATOM 837 C CA . ASN A 1 102 ? 14.024 3.231 -31.820 1.00 85.56 102 ASN A CA 1
ATOM 838 C C . ASN A 1 102 ? 15.123 3.120 -32.898 1.00 85.56 102 ASN A C 1
ATOM 840 O O . ASN A 1 102 ? 16.124 2.430 -32.721 1.00 85.56 102 ASN A O 1
ATOM 844 N N . LYS A 1 103 ? 14.941 3.806 -34.033 1.00 85.75 103 LYS A N 1
ATOM 845 C CA . LYS A 1 103 ? 15.908 3.779 -35.149 1.00 85.75 103 LYS A CA 1
ATOM 846 C C . LYS A 1 103 ? 17.288 4.359 -34.798 1.00 85.75 103 LYS A C 1
ATOM 848 O O . LYS A 1 103 ? 18.263 3.999 -35.446 1.00 85.75 103 LYS A O 1
ATOM 853 N N . ASP A 1 104 ? 17.349 5.235 -33.801 1.00 84.50 104 ASP A N 1
ATOM 854 C CA . ASP A 1 104 ? 18.528 5.989 -33.369 1.00 84.50 104 ASP A CA 1
ATOM 855 C C . ASP A 1 104 ? 19.180 5.405 -32.094 1.00 84.50 104 ASP A C 1
ATOM 857 O O . ASP A 1 104 ? 20.199 5.919 -31.633 1.00 84.50 104 ASP A O 1
ATOM 861 N N . GLY A 1 105 ? 18.614 4.334 -31.516 1.00 87.56 105 GLY A N 1
ATOM 862 C CA . GLY A 1 105 ? 19.132 3.634 -30.340 1.00 87.56 105 GLY A CA 1
ATOM 863 C C . GLY A 1 105 ? 18.089 3.321 -29.261 1.00 87.56 105 GLY A C 1
ATOM 864 O O . GLY A 1 105 ? 16.881 3.274 -29.496 1.00 87.56 105 GLY A O 1
ATOM 865 N N . LEU A 1 106 ? 18.579 3.073 -28.044 1.00 89.44 106 LEU A N 1
ATOM 866 C CA . LEU A 1 106 ? 17.741 2.825 -26.871 1.00 89.44 106 LEU A CA 1
ATOM 867 C C . LEU A 1 106 ? 17.299 4.147 -26.245 1.00 89.44 106 LEU A C 1
ATOM 869 O O . LEU A 1 106 ? 18.117 5.027 -25.984 1.00 89.44 106 LEU A O 1
ATOM 873 N N . ILE A 1 107 ? 16.007 4.257 -25.955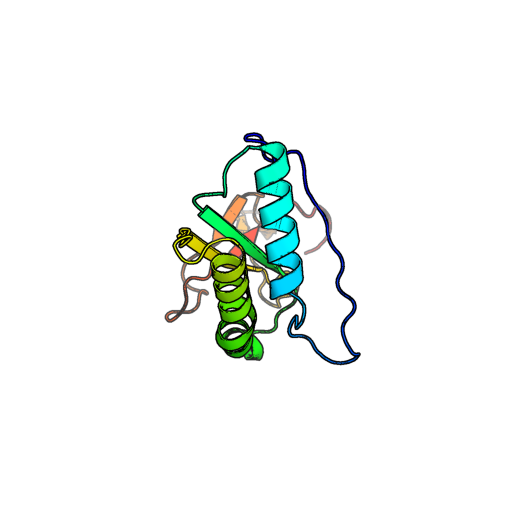 1.00 89.88 107 ILE A N 1
ATOM 874 C CA . ILE A 1 107 ? 15.406 5.414 -25.292 1.00 89.88 107 ILE A CA 1
ATOM 875 C C . ILE A 1 107 ? 14.637 4.991 -24.041 1.00 89.88 107 ILE A C 1
ATOM 877 O O . ILE A 1 107 ? 14.176 3.852 -23.919 1.00 89.88 107 ILE A O 1
ATOM 881 N N . ASN A 1 108 ? 14.466 5.928 -23.108 1.00 89.06 108 ASN A N 1
ATOM 882 C CA . ASN A 1 108 ? 13.598 5.714 -21.957 1.00 89.06 108 ASN A CA 1
ATOM 883 C C . ASN A 1 108 ? 12.136 5.544 -22.420 1.00 89.06 108 ASN A C 1
ATOM 885 O O . ASN A 1 108 ? 11.679 6.299 -23.284 1.00 89.06 108 ASN A O 1
ATOM 889 N N . PRO A 1 109 ? 11.381 4.595 -21.841 1.00 90.81 109 PRO A N 1
ATOM 890 C CA . PRO A 1 109 ? 9.956 4.463 -22.103 1.00 90.81 109 PRO A CA 1
ATOM 891 C C . PRO A 1 109 ? 9.177 5.751 -21.806 1.00 90.81 109 PRO A C 1
ATOM 893 O O . PRO A 1 109 ? 9.499 6.443 -20.832 1.00 90.81 109 PRO A O 1
ATOM 896 N N . PRO A 1 110 ? 8.119 6.066 -22.575 1.00 90.12 110 PRO A N 1
ATOM 897 C CA . PRO A 1 110 ? 7.259 7.200 -22.264 1.00 90.12 110 PRO A CA 1
ATOM 898 C C . PRO A 1 110 ? 6.524 6.995 -20.923 1.00 90.12 110 PRO A C 1
ATOM 900 O O . PRO A 1 110 ? 6.248 5.852 -20.534 1.00 90.12 110 PRO A O 1
ATOM 903 N N . PRO A 1 111 ? 6.151 8.077 -20.214 1.00 92.06 111 PRO A N 1
ATOM 904 C CA . PRO A 1 111 ? 5.322 7.982 -19.016 1.00 92.06 111 PRO A CA 1
ATOM 905 C C . PRO A 1 111 ? 4.010 7.256 -19.294 1.00 92.06 111 PRO A C 1
ATOM 907 O O . PRO A 1 111 ? 3.378 7.465 -20.326 1.00 92.06 111 PRO A O 1
ATOM 910 N N . GLY A 1 112 ? 3.590 6.423 -18.351 1.00 92.12 112 GLY A N 1
ATOM 911 C CA . GLY A 1 112 ? 2.446 5.533 -18.509 1.00 92.12 112 GLY A CA 1
ATOM 912 C C . GLY A 1 112 ? 2.798 4.179 -19.127 1.00 92.12 112 GLY A C 1
ATOM 913 O O . GLY A 1 112 ? 1.915 3.333 -19.210 1.00 92.12 112 GLY A O 1
ATOM 914 N N . SER A 1 113 ? 4.059 3.933 -19.511 1.00 92.38 113 SER A N 1
ATOM 915 C CA . SER A 1 113 ? 4.482 2.599 -19.960 1.00 92.38 113 SER A CA 1
ATOM 916 C C . SER A 1 113 ? 4.358 1.582 -18.829 1.00 92.38 113 SER A C 1
ATOM 918 O O . SER A 1 113 ? 4.881 1.803 -17.731 1.00 92.38 113 SER A O 1
ATOM 920 N N . ILE A 1 114 ? 3.699 0.460 -19.118 1.00 93.69 114 ILE A N 1
ATOM 921 C CA . ILE A 1 114 ? 3.488 -0.653 -18.191 1.00 93.69 114 ILE A CA 1
ATOM 922 C C . ILE A 1 114 ? 4.144 -1.909 -18.763 1.00 93.69 114 ILE A C 1
ATOM 924 O O . ILE A 1 114 ? 3.983 -2.214 -19.942 1.00 93.69 114 ILE A O 1
ATOM 928 N N . MET A 1 115 ? 4.868 -2.636 -17.914 1.00 91.50 115 MET A N 1
ATOM 929 C CA . MET A 1 115 ? 5.383 -3.971 -18.209 1.00 91.50 115 MET A CA 1
ATOM 930 C C . MET A 1 115 ? 4.877 -4.935 -17.138 1.00 91.50 115 MET A C 1
ATOM 932 O O . MET A 1 115 ? 5.351 -4.920 -16.005 1.00 91.50 115 MET A O 1
ATOM 936 N N . ASP A 1 116 ? 3.896 -5.751 -17.499 1.00 91.94 116 ASP A N 1
ATOM 937 C CA . ASP A 1 116 ? 3.201 -6.707 -16.627 1.00 91.94 116 ASP A CA 1
ATOM 938 C C . ASP A 1 116 ? 3.468 -8.178 -17.006 1.00 91.94 116 ASP A C 1
ATOM 940 O O . ASP A 1 116 ? 2.977 -9.101 -16.359 1.00 91.94 116 ASP A O 1
ATOM 944 N N . HIS A 1 117 ? 4.290 -8.410 -18.030 1.00 85.75 117 HIS A N 1
ATOM 945 C CA . HIS A 1 117 ? 4.612 -9.731 -18.563 1.00 85.75 117 HIS A CA 1
ATOM 946 C C . HIS A 1 117 ? 6.119 -9.899 -18.817 1.00 85.75 117 HIS A C 1
ATOM 948 O O . HIS A 1 117 ? 6.899 -8.950 -18.717 1.00 85.75 117 HIS A O 1
ATOM 954 N N . SER A 1 118 ? 6.527 -11.126 -19.163 1.00 85.56 118 SER A N 1
ATOM 955 C CA . SER A 1 118 ? 7.894 -11.563 -19.519 1.00 85.56 118 SER A CA 1
ATOM 956 C C . SER A 1 118 ? 8.935 -11.524 -18.395 1.00 85.56 118 SER A C 1
ATOM 958 O O . SER A 1 118 ? 9.597 -12.530 -18.151 1.00 85.56 118 SER A O 1
ATOM 960 N N . ILE A 1 119 ? 9.090 -10.384 -17.723 1.00 84.94 119 ILE A N 1
ATOM 961 C CA . ILE A 1 119 ? 10.094 -10.151 -16.669 1.00 84.94 119 ILE A CA 1
ATOM 962 C C . ILE A 1 119 ? 9.481 -10.051 -15.263 1.00 84.94 119 ILE A C 1
ATOM 964 O O . ILE A 1 119 ? 10.196 -9.818 -14.289 1.00 84.94 119 ILE A O 1
ATOM 968 N N . THR A 1 120 ? 8.160 -10.199 -15.170 1.00 86.88 120 THR A N 1
ATOM 969 C CA . THR A 1 120 ? 7.383 -10.251 -13.929 1.00 86.88 120 THR A CA 1
ATOM 970 C C . THR A 1 120 ? 7.453 -11.632 -13.280 1.00 86.88 120 THR A C 1
ATOM 972 O O . THR A 1 120 ? 7.840 -12.632 -13.899 1.00 86.88 120 THR A O 1
ATOM 975 N N . ARG A 1 121 ? 7.122 -11.703 -11.991 1.00 82.25 121 ARG A N 1
ATOM 976 C CA . ARG A 1 121 ? 7.174 -12.950 -11.225 1.00 82.25 121 ARG A CA 1
ATOM 977 C C . ARG A 1 121 ? 5.966 -13.815 -11.554 1.00 82.25 121 ARG A C 1
ATOM 979 O O . ARG A 1 121 ? 4.830 -13.409 -11.365 1.00 82.25 121 ARG A O 1
ATOM 986 N N . ARG A 1 122 ? 6.203 -15.061 -11.975 1.00 80.19 122 ARG A N 1
ATOM 987 C CA . ARG A 1 122 ? 5.123 -16.004 -12.336 1.00 80.19 122 ARG A CA 1
ATOM 988 C C . ARG A 1 122 ? 4.163 -16.321 -11.184 1.00 80.19 122 ARG A C 1
ATOM 990 O O . ARG A 1 122 ? 3.034 -16.724 -11.436 1.00 80.19 122 ARG A O 1
ATOM 997 N N . ASP A 1 123 ? 4.617 -16.183 -9.945 1.00 83.19 123 ASP A N 1
ATOM 998 C CA . ASP A 1 123 ? 3.877 -16.499 -8.723 1.00 83.19 123 ASP A CA 1
ATOM 999 C C . ASP A 1 123 ? 3.254 -15.270 -8.040 1.00 83.19 123 ASP A C 1
ATOM 1001 O O . ASP A 1 123 ? 2.571 -15.427 -7.026 1.00 83.19 123 ASP A O 1
ATOM 1005 N N . LYS A 1 124 ? 3.472 -14.049 -8.556 1.00 80.31 124 LYS A N 1
ATOM 1006 C CA . LYS A 1 124 ? 2.989 -12.810 -7.927 1.00 80.31 124 LYS A CA 1
ATOM 1007 C C . LYS A 1 124 ? 2.274 -11.912 -8.931 1.00 80.31 124 LYS A C 1
ATOM 1009 O O . LYS A 1 124 ? 2.554 -11.922 -10.119 1.00 80.31 124 LYS A O 1
ATOM 1014 N N . PHE A 1 125 ? 1.348 -11.104 -8.424 1.00 86.19 125 PHE A N 1
ATOM 1015 C CA . PHE A 1 125 ? 0.759 -10.011 -9.192 1.00 86.19 125 PHE A CA 1
ATOM 1016 C C . PHE A 1 125 ? 1.676 -8.788 -9.080 1.00 86.19 125 PHE A C 1
ATOM 1018 O O . PHE A 1 125 ? 1.497 -7.962 -8.183 1.00 86.19 125 PHE A O 1
ATOM 1025 N N . ASP A 1 126 ? 2.687 -8.703 -9.945 1.00 90.56 126 ASP A N 1
ATOM 1026 C CA . ASP A 1 126 ? 3.596 -7.562 -10.053 1.00 90.56 126 ASP A CA 1
ATOM 1027 C C . ASP A 1 126 ? 3.618 -6.966 -11.467 1.00 90.56 126 ASP A C 1
ATOM 1029 O O . ASP A 1 126 ? 3.285 -7.610 -12.457 1.00 90.56 126 ASP A O 1
ATOM 1033 N N . PHE A 1 127 ? 3.958 -5.682 -11.546 1.00 93.19 127 PHE A N 1
ATOM 1034 C CA . PHE A 1 127 ? 4.125 -4.952 -12.797 1.00 93.19 127 PHE A CA 1
ATOM 1035 C C . PHE A 1 127 ? 5.108 -3.802 -12.588 1.00 93.19 127 PHE A C 1
ATOM 1037 O O . PHE A 1 127 ? 5.243 -3.260 -11.487 1.00 93.19 127 PHE A O 1
ATOM 1044 N N . PHE A 1 128 ? 5.763 -3.387 -13.665 1.00 92.25 128 PHE A N 1
ATOM 1045 C CA . PHE A 1 128 ? 6.566 -2.173 -13.705 1.00 92.25 128 PHE A CA 1
ATOM 1046 C C . PHE A 1 128 ? 5.740 -1.050 -14.329 1.00 92.25 128 PHE A C 1
ATOM 1048 O O . PHE A 1 128 ? 5.088 -1.250 -15.351 1.00 92.25 128 PHE A O 1
ATOM 1055 N N . LEU A 1 129 ? 5.789 0.141 -13.730 1.00 93.56 129 LEU A N 1
ATOM 1056 C CA . LEU A 1 129 ? 5.158 1.352 -14.253 1.00 93.56 129 LEU A CA 1
ATOM 1057 C C . LEU A 1 129 ? 6.191 2.473 -14.347 1.00 93.56 129 LEU A C 1
ATOM 1059 O O . LEU A 1 129 ? 6.721 2.939 -13.334 1.00 93.56 129 LEU A O 1
ATOM 1063 N N . VAL A 1 130 ? 6.415 2.969 -15.561 1.00 91.81 130 VAL A N 1
ATOM 1064 C CA . VAL A 1 130 ? 7.195 4.186 -15.793 1.00 91.81 130 VAL A CA 1
ATOM 1065 C C . VAL A 1 130 ? 6.271 5.380 -15.589 1.00 91.81 130 VAL A C 1
ATOM 1067 O O . VAL A 1 130 ? 5.502 5.752 -16.465 1.00 91.81 130 VAL A O 1
ATOM 1070 N N . SER A 1 131 ? 6.294 5.963 -14.392 1.00 89.12 131 SER A N 1
ATOM 1071 C CA . SER A 1 131 ? 5.341 7.021 -14.010 1.00 89.12 131 SER A CA 1
ATOM 1072 C C . SER A 1 131 ? 5.748 8.435 -14.433 1.00 89.12 131 SER A C 1
ATOM 1074 O O . SER A 1 131 ? 4.914 9.338 -14.412 1.00 89.12 131 SER A O 1
ATOM 1076 N N . LYS A 1 132 ? 7.020 8.657 -14.779 1.00 84.62 132 LYS A N 1
ATOM 1077 C CA . LYS A 1 132 ? 7.570 9.982 -15.097 1.00 84.62 132 LYS A CA 1
ATOM 1078 C C . LYS A 1 132 ? 8.616 9.887 -16.198 1.00 84.62 132 LYS A C 1
ATOM 1080 O O . LYS A 1 132 ? 9.312 8.879 -16.290 1.00 84.62 132 LYS A O 1
ATOM 1085 N N . THR A 1 133 ? 8.747 10.959 -16.977 1.00 75.62 133 THR A N 1
ATOM 1086 C CA . THR A 1 133 ? 9.854 11.124 -17.921 1.00 75.62 133 THR A CA 1
ATOM 1087 C C . THR A 1 133 ? 11.089 11.518 -17.135 1.00 75.62 133 THR A C 1
ATOM 1089 O O . THR A 1 133 ? 11.019 12.366 -16.241 1.00 75.62 133 THR A O 1
ATOM 1092 N N . PHE A 1 134 ? 12.221 10.924 -17.482 1.00 67.44 134 PHE A N 1
ATOM 1093 C CA . PHE A 1 134 ? 13.518 11.366 -17.003 1.00 67.44 134 PHE A CA 1
ATOM 1094 C C . PHE A 1 134 ? 14.290 11.906 -18.205 1.00 67.44 134 PHE A C 1
ATOM 1096 O O . PHE A 1 134 ? 14.727 11.138 -19.057 1.00 67.44 134 PHE A O 1
ATOM 1103 N N . ASP A 1 135 ? 14.447 13.230 -18.268 1.00 62.03 135 ASP A N 1
ATOM 1104 C CA . ASP A 1 135 ? 15.153 13.908 -19.368 1.00 62.03 135 ASP A CA 1
ATOM 1105 C C . ASP A 1 135 ? 16.684 13.790 -19.258 1.00 62.03 135 ASP A C 1
ATOM 1107 O O . ASP A 1 135 ? 17.416 14.229 -20.143 1.00 62.03 135 ASP A O 1
ATOM 1111 N N . ARG A 1 136 ? 17.204 13.218 -18.162 1.00 52.88 136 ARG A N 1
ATOM 1112 C CA . ARG A 1 136 ? 18.643 13.010 -17.952 1.00 52.88 136 ARG A CA 1
ATOM 1113 C C . ARG A 1 136 ? 18.914 11.632 -17.355 1.00 52.88 136 ARG A C 1
ATOM 1115 O O . ARG A 1 136 ? 18.597 11.397 -16.191 1.00 52.88 136 ARG A O 1
ATOM 1122 N N . GLY A 1 137 ? 19.537 10.765 -18.151 1.00 57.38 137 GLY A N 1
ATOM 1123 C CA . GLY A 1 137 ? 20.045 9.457 -17.735 1.00 57.38 137 GLY A CA 1
ATOM 1124 C C . GLY A 1 137 ? 19.688 8.354 -18.729 1.00 57.38 137 GLY A C 1
ATOM 1125 O O . GLY A 1 137 ? 18.547 7.889 -18.737 1.00 57.38 137 GLY A O 1
ATOM 1126 N N . LEU A 1 138 ? 20.678 7.966 -19.538 1.00 46.72 138 LEU A N 1
ATOM 1127 C CA . LEU A 1 138 ? 20.844 6.600 -20.042 1.00 46.72 138 LEU A CA 1
ATOM 1128 C C . LEU A 1 138 ? 21.801 5.881 -19.086 1.00 46.72 138 LEU A C 1
ATOM 1130 O O . LEU A 1 138 ? 22.801 6.529 -18.695 1.00 46.72 138 LEU A O 1
#

InterPro domains:
  IPR003165 Piwi domain [PF02171] (2-133)
  IPR003165 Piwi domain [PS50822] (1-138)
  IPR012337 Ribonuclease H-like superfamily [SSF53098] (1-134)
  IPR036397 Ribonuclease H superfamily [G3DSA:3.30.420.10] (1-138)

Organism: Lygus hesperus (NCBI:txid30085)

Foldseek 3Di:
DDPVPPDDDDDDDDDDPPDPADPCLLVRLLVRQVVVCVVPVDGDQEEEAEAEDDDPVCVVVNCVRNVVSNVNSQCVVPVPRDHHYHYHYDYPDDPDADWDADPVGTDHDDAQDKAQDDPDDPVDRDIDGRHDDDPDDD

Radius of gyration: 18.69 Å; chains: 1; bounding box: 41×33×53 Å